Protein AF-A0A9W8C801-F1 (afdb_monomer_lite)

Sequence (98 aa):
MPTEAENVCCQEIEKVMTRILQAPTSLQCMTEHPGLESNCLSVYTLQNINNIYRADYGPLRRRMEHVRVVIPACVVKRIRQEFPDAGGNYVGFRQPLD

InterPro domains:
  IPR046815 P2X purinoreceptor 7, intracellular domain [PF20478] (67-94)

Structure (mmCIF, N/CA/C/O backbone):
data_AF-A0A9W8C801-F1
#
_entry.id   AF-A0A9W8C801-F1
#
loop_
_atom_site.group_PDB
_atom_site.id
_atom_site.type_symbol
_atom_site.label_atom_id
_atom_site.label_alt_id
_atom_site.label_comp_id
_atom_site.label_asym_id
_atom_site.label_entity_id
_atom_site.label_seq_id
_atom_site.pdbx_PDB_ins_code
_atom_site.Cartn_x
_atom_site.Cartn_y
_atom_site.Cartn_z
_atom_site.occupancy
_atom_site.B_iso_or_equiv
_atom_site.auth_seq_id
_atom_site.auth_comp_id
_atom_site.auth_asym_id
_atom_site.auth_atom_id
_atom_site.pdbx_PDB_model_num
ATOM 1 N N . MET A 1 1 ? -8.402 -12.411 -2.933 1.00 59.56 1 MET A N 1
ATOM 2 C CA . MET A 1 1 ? -6.996 -12.821 -2.759 1.00 59.56 1 MET A CA 1
ATOM 3 C C . MET A 1 1 ? -6.979 -14.328 -2.932 1.00 59.56 1 MET A C 1
ATOM 5 O O . MET A 1 1 ? -7.890 -14.943 -2.393 1.00 59.56 1 MET A O 1
ATOM 9 N N . PRO A 1 2 ? -6.104 -14.897 -3.775 1.00 61.88 2 PRO A N 1
ATOM 10 C CA . PRO A 1 2 ? -6.208 -16.299 -4.185 1.00 61.88 2 PRO A CA 1
ATOM 11 C C . PRO A 1 2 ? -5.851 -17.313 -3.086 1.00 61.88 2 PRO A C 1
ATOM 13 O O . PRO A 1 2 ? -6.280 -18.456 -3.197 1.00 61.88 2 PRO A O 1
ATOM 16 N N . THR A 1 3 ? -5.118 -16.930 -2.031 1.00 66.12 3 THR A N 1
ATOM 17 C CA . THR A 1 3 ? -4.779 -17.834 -0.915 1.00 66.12 3 THR A CA 1
ATOM 18 C C . THR A 1 3 ? -5.198 -17.265 0.445 1.00 66.12 3 THR A C 1
ATOM 20 O O . THR A 1 3 ? -5.277 -16.047 0.625 1.00 66.12 3 THR A O 1
ATOM 23 N N . GLU A 1 4 ? -5.458 -18.148 1.418 1.00 67.06 4 GLU A N 1
ATOM 24 C CA . GLU A 1 4 ? -5.813 -17.771 2.799 1.00 67.06 4 GLU A CA 1
ATOM 25 C C . GLU A 1 4 ? -4.706 -16.956 3.476 1.00 67.06 4 GLU A C 1
ATOM 27 O O . GLU A 1 4 ? -4.993 -15.966 4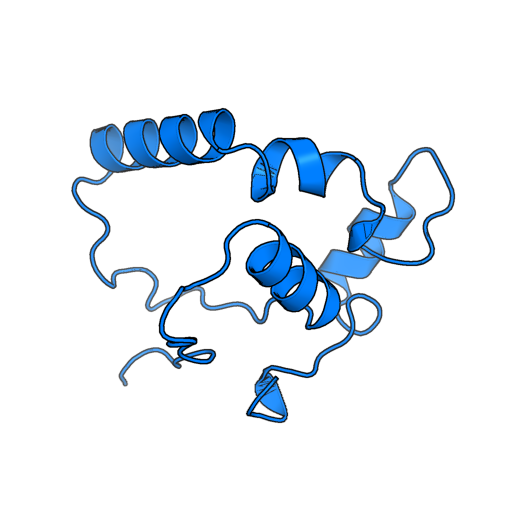.143 1.00 67.06 4 GLU A O 1
ATOM 32 N N . ALA A 1 5 ? -3.440 -17.297 3.213 1.00 69.94 5 ALA A N 1
ATOM 33 C CA . ALA A 1 5 ? -2.276 -16.577 3.733 1.00 69.94 5 ALA A CA 1
ATOM 34 C C . ALA A 1 5 ? -2.235 -15.094 3.314 1.00 69.94 5 ALA A C 1
ATOM 36 O O . ALA A 1 5 ? -1.589 -14.278 3.968 1.00 69.94 5 ALA A O 1
ATOM 37 N N . GLU A 1 6 ? -2.922 -14.729 2.229 1.00 73.25 6 GLU A N 1
ATOM 38 C CA . GLU A 1 6 ? -3.010 -13.354 1.744 1.00 73.25 6 GLU A CA 1
ATOM 39 C C . GLU A 1 6 ? -4.332 -12.653 2.094 1.00 73.25 6 GLU A C 1
ATOM 41 O O . GLU A 1 6 ? -4.523 -11.482 1.751 1.00 73.25 6 GLU A O 1
ATOM 46 N N . ASN A 1 7 ? -5.270 -13.348 2.740 1.00 83.50 7 ASN A N 1
ATOM 47 C CA . ASN A 1 7 ? -6.581 -12.814 3.098 1.00 83.50 7 ASN A CA 1
ATOM 48 C C . ASN A 1 7 ? -6.617 -12.277 4.539 1.00 83.50 7 ASN A C 1
ATOM 50 O O . ASN A 1 7 ? -7.578 -12.507 5.262 1.00 83.50 7 ASN A O 1
ATOM 54 N N . VAL A 1 8 ? -5.567 -11.560 4.947 1.00 90.81 8 VAL A N 1
ATOM 55 C CA . VAL A 1 8 ? -5.436 -10.992 6.299 1.00 90.81 8 VAL A CA 1
ATOM 56 C C . VAL A 1 8 ? -5.995 -9.568 6.332 1.00 90.81 8 VAL A C 1
ATOM 58 O O . VAL A 1 8 ? -5.631 -8.735 5.491 1.00 90.81 8 VAL A O 1
ATOM 61 N N . CYS A 1 9 ? -6.871 -9.248 7.287 1.00 93.12 9 CYS A N 1
ATOM 62 C CA . CYS A 1 9 ? -7.374 -7.886 7.467 1.00 93.12 9 CYS A CA 1
ATOM 63 C C . CYS A 1 9 ? -6.291 -6.951 8.025 1.00 93.12 9 CYS A C 1
ATOM 65 O O . CYS A 1 9 ? -5.434 -7.342 8.813 1.00 93.12 9 CYS A O 1
ATOM 67 N N . CYS A 1 10 ? -6.371 -5.659 7.694 1.00 94.56 10 CYS A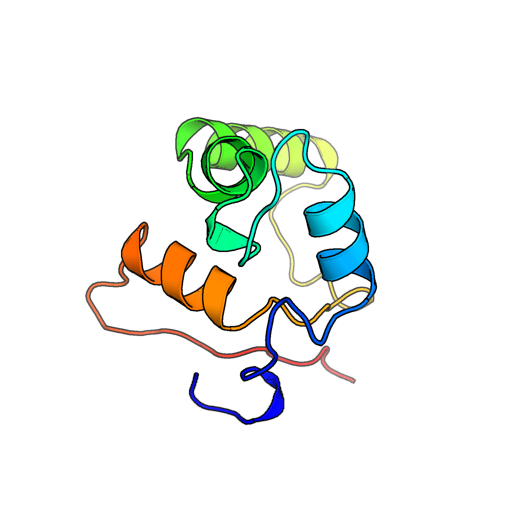 N 1
ATOM 68 C CA . CYS A 1 10 ? -5.509 -4.643 8.309 1.00 94.56 10 CYS A CA 1
ATOM 69 C C . CYS A 1 10 ? -5.674 -4.541 9.831 1.00 94.56 10 CYS A C 1
ATOM 71 O O . CYS A 1 10 ? -4.755 -4.083 10.502 1.00 94.56 10 CYS A O 1
ATOM 73 N N . GLN A 1 11 ? -6.811 -4.997 10.358 1.00 94.00 11 GLN A N 1
ATOM 74 C CA . GLN A 1 11 ? -7.099 -4.998 11.786 1.00 94.00 11 GLN A CA 1
ATOM 75 C C . GLN A 1 11 ? -6.533 -6.220 12.525 1.00 94.00 11 GLN A C 1
ATOM 77 O O . GLN A 1 11 ? -6.392 -6.190 13.742 1.00 94.00 11 GLN A O 1
ATOM 82 N N . GLU A 1 12 ? -6.159 -7.275 11.797 1.00 93.50 12 GLU A N 1
ATOM 83 C CA . GLU A 1 12 ? -5.560 -8.493 12.361 1.00 93.50 12 GLU A CA 1
ATOM 84 C C . GLU A 1 12 ? -4.033 -8.381 12.499 1.00 93.50 12 GLU A C 1
ATOM 86 O O . GLU A 1 12 ? -3.405 -9.164 13.207 1.00 93.50 12 GLU A O 1
ATOM 91 N N . ILE A 1 13 ? -3.415 -7.397 11.837 1.00 91.88 13 ILE A N 1
ATOM 92 C CA . ILE A 1 13 ? -1.970 -7.166 11.905 1.00 91.88 13 ILE A CA 1
ATOM 93 C C . ILE A 1 13 ? -1.690 -6.067 12.930 1.00 91.88 13 ILE A C 1
ATOM 95 O O . ILE A 1 13 ? -1.907 -4.888 12.657 1.00 91.88 13 ILE A O 1
ATOM 99 N N . GLU A 1 14 ? -1.132 -6.439 14.082 1.00 92.81 14 GLU A N 1
ATOM 100 C CA . GLU A 1 14 ? -0.866 -5.524 15.206 1.00 92.81 14 GLU A CA 1
ATOM 101 C C . GLU A 1 14 ? -0.127 -4.248 14.770 1.00 92.81 14 GLU A C 1
ATOM 103 O O . GLU A 1 14 ? -0.584 -3.136 15.025 1.00 92.81 14 GLU A O 1
ATOM 108 N N . LYS A 1 15 ? 0.964 -4.393 14.005 1.00 92.06 15 LYS A N 1
ATOM 109 C CA . LYS A 1 15 ? 1.753 -3.256 13.494 1.00 92.06 15 LYS A CA 1
ATOM 110 C C . LYS A 1 15 ? 0.935 -2.303 12.617 1.00 92.06 15 LYS A C 1
ATOM 112 O O . LYS A 1 15 ? 1.210 -1.106 12.591 1.00 92.06 15 LYS A O 1
ATOM 117 N N . VAL A 1 16 ? -0.036 -2.827 11.872 1.00 93.69 16 VAL A N 1
ATOM 118 C CA . VAL A 1 16 ? -0.921 -2.043 10.999 1.00 93.69 16 VAL A CA 1
ATOM 119 C C . VAL A 1 16 ? -1.973 -1.331 11.847 1.00 93.69 16 VAL A C 1
ATOM 121 O O . VAL A 1 16 ? -2.188 -0.136 11.654 1.00 93.69 16 VAL A O 1
ATOM 124 N N . MET A 1 17 ? -2.535 -2.008 12.850 1.00 94.38 17 MET A N 1
ATOM 125 C CA . MET A 1 17 ? -3.443 -1.398 13.824 1.00 94.38 17 MET A CA 1
ATOM 126 C C . MET A 1 17 ? -2.795 -0.258 14.601 1.00 94.38 17 MET A C 1
ATOM 128 O O . MET A 1 17 ? -3.393 0.806 14.730 1.00 94.38 17 MET A O 1
ATOM 132 N N . THR A 1 18 ? -1.547 -0.416 15.046 1.00 94.06 18 THR A N 1
ATOM 133 C CA . THR A 1 18 ? -0.810 0.672 15.703 1.00 94.06 18 THR A CA 1
ATOM 134 C C . THR A 1 18 ? -0.751 1.919 14.823 1.00 94.06 18 THR A C 1
ATOM 136 O O . THR A 1 18 ? -0.932 3.029 15.312 1.00 94.06 18 THR A O 1
ATOM 139 N N . ARG A 1 19 ? -0.530 1.754 13.514 1.00 92.12 19 ARG A N 1
ATOM 140 C CA . ARG A 1 19 ? -0.483 2.877 12.568 1.00 92.12 19 ARG A CA 1
ATOM 141 C C . ARG A 1 19 ? -1.851 3.511 12.333 1.00 92.12 19 ARG A C 1
ATOM 143 O O . ARG A 1 19 ? -1.926 4.730 12.265 1.00 92.12 19 ARG A O 1
ATOM 150 N N . ILE A 1 20 ? -2.914 2.711 12.269 1.00 93.75 20 ILE A N 1
ATOM 151 C CA . ILE A 1 20 ? -4.297 3.207 12.198 1.00 93.75 20 ILE A CA 1
ATOM 152 C C . ILE A 1 20 ? -4.620 4.081 13.419 1.00 93.75 20 ILE A C 1
ATOM 154 O O . ILE A 1 20 ? -5.141 5.180 13.264 1.00 93.75 20 ILE A O 1
ATOM 158 N N . LEU A 1 21 ? -4.254 3.630 14.622 1.00 92.56 21 LEU A N 1
ATOM 159 C CA . LEU A 1 21 ? -4.524 4.345 15.876 1.00 92.56 21 LEU A CA 1
ATOM 160 C C . LEU A 1 21 ? -3.688 5.621 16.056 1.00 92.56 21 LEU A C 1
ATOM 162 O O . LEU A 1 21 ? -4.080 6.507 16.807 1.00 92.56 21 LEU A O 1
ATOM 166 N N . GLN A 1 22 ? -2.535 5.715 15.390 1.00 93.12 22 GLN A N 1
ATOM 167 C CA . GLN A 1 22 ? -1.674 6.904 15.404 1.00 93.12 22 GL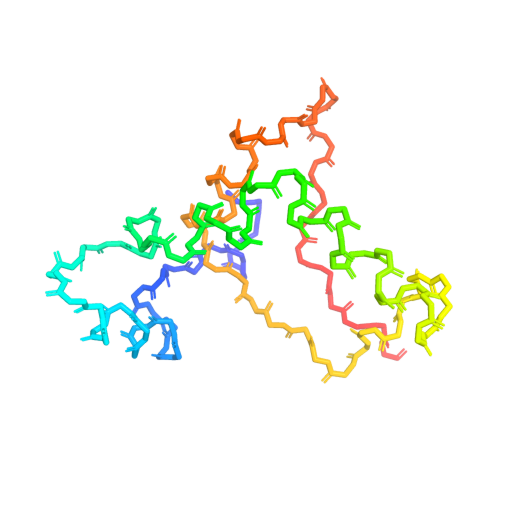N A CA 1
ATOM 168 C C . GLN A 1 22 ? -2.156 8.015 14.462 1.00 93.12 22 GLN A C 1
ATOM 170 O O . GLN A 1 22 ? -1.587 9.109 14.476 1.00 93.12 22 GLN A O 1
ATOM 175 N N . ALA A 1 23 ? -3.157 7.750 13.621 1.00 90.31 23 ALA A N 1
ATOM 176 C CA . ALA A 1 23 ? -3.685 8.752 12.714 1.00 90.31 23 ALA A CA 1
ATOM 177 C C . ALA A 1 23 ? -4.395 9.882 13.489 1.00 90.31 23 ALA A C 1
ATOM 179 O O . ALA A 1 23 ? -5.030 9.631 14.513 1.00 90.31 23 ALA A O 1
ATOM 180 N N . PRO A 1 24 ? -4.327 11.136 13.000 1.00 88.19 24 PRO A N 1
ATOM 181 C CA . PRO A 1 24 ? -4.994 12.270 13.645 1.00 88.19 24 PRO A CA 1
ATOM 182 C C . PRO A 1 24 ? -6.525 12.147 13.628 1.00 88.19 24 PRO A C 1
ATOM 184 O O . PRO A 1 24 ? -7.210 12.775 14.432 1.00 88.19 24 PRO A O 1
ATOM 187 N N . THR A 1 25 ? -7.066 11.348 12.710 1.00 90.12 25 THR A N 1
ATOM 188 C CA . THR A 1 25 ? -8.488 11.036 12.587 1.00 90.12 25 THR A CA 1
ATOM 189 C C . THR A 1 25 ? -8.733 9.569 12.919 1.00 90.12 25 THR A C 1
ATOM 191 O O . THR A 1 25 ? -7.878 8.718 12.686 1.00 90.12 25 THR A O 1
ATOM 194 N N . SER A 1 26 ? -9.921 9.255 13.438 1.00 92.00 26 SER A N 1
ATOM 195 C CA . SER A 1 26 ? -10.337 7.863 13.620 1.00 92.00 26 SER A CA 1
ATOM 196 C C . SER A 1 26 ? -10.574 7.227 12.250 1.00 92.00 26 SER A C 1
ATOM 198 O O . SER A 1 26 ? -11.461 7.661 11.516 1.00 92.00 26 SER A O 1
ATOM 200 N N . LEU A 1 27 ? -9.754 6.236 11.899 1.00 93.50 27 LEU A N 1
ATOM 201 C CA . LEU A 1 27 ? -9.848 5.495 10.641 1.00 93.50 27 LEU A CA 1
ATOM 202 C C . LEU A 1 27 ? -10.433 4.108 10.902 1.00 93.50 27 LEU A C 1
ATOM 204 O O . LEU A 1 27 ? -10.073 3.454 11.884 1.00 93.50 27 LEU A O 1
ATOM 208 N N . GLN A 1 28 ? -11.287 3.631 10.002 1.00 93.38 28 GLN A N 1
ATOM 209 C CA . GLN A 1 28 ? -11.840 2.276 10.082 1.00 93.38 28 GLN A CA 1
ATOM 210 C C . GLN A 1 28 ? -10.959 1.258 9.351 1.00 93.38 28 GLN A C 1
ATOM 212 O O . GLN A 1 28 ? -10.947 0.071 9.693 1.00 93.38 28 GLN A O 1
ATOM 217 N N . CYS A 1 29 ? -10.183 1.715 8.366 1.00 95.31 29 CYS A N 1
ATOM 218 C CA . CYS A 1 29 ? -9.330 0.867 7.546 1.00 95.31 29 CYS A CA 1
ATOM 219 C C . CYS A 1 29 ? -7.988 1.538 7.230 1.00 95.31 29 CYS A C 1
ATOM 221 O O . CYS A 1 29 ? -7.907 2.746 7.022 1.00 95.31 29 CYS A O 1
ATOM 223 N N . MET A 1 30 ? -6.931 0.733 7.072 1.00 95.56 30 MET A N 1
ATOM 224 C CA . MET A 1 30 ? -5.624 1.219 6.602 1.00 95.56 30 MET A CA 1
ATOM 225 C C . MET A 1 30 ? -5.706 1.894 5.220 1.00 95.56 30 MET A C 1
ATOM 227 O O . MET A 1 30 ? -4.864 2.722 4.885 1.00 95.56 30 MET A O 1
ATOM 231 N N . THR A 1 31 ? -6.728 1.584 4.414 1.00 96.00 31 THR A N 1
ATOM 232 C CA . THR A 1 31 ? -6.931 2.237 3.111 1.00 96.00 31 THR A CA 1
ATOM 233 C C . THR A 1 31 ? -7.301 3.713 3.204 1.00 96.00 31 THR A C 1
ATOM 235 O O . THR A 1 31 ? -7.117 4.429 2.228 1.00 96.00 31 THR A O 1
ATOM 238 N N . GLU A 1 32 ? -7.800 4.163 4.354 1.00 94.81 32 GLU A N 1
ATOM 239 C CA . GLU A 1 32 ? -8.158 5.564 4.616 1.00 94.81 32 GLU A CA 1
ATOM 240 C C . GLU A 1 32 ? -6.972 6.368 5.163 1.00 94.81 32 GLU A C 1
ATOM 242 O O . GLU A 1 32 ? -7.047 7.588 5.297 1.00 94.81 32 GLU A O 1
ATOM 247 N N . HIS A 1 33 ? -5.868 5.699 5.506 1.00 94.69 33 HIS A N 1
ATOM 248 C CA . HIS A 1 33 ? -4.717 6.371 6.079 1.00 94.69 33 HIS A CA 1
ATOM 249 C C . HIS A 1 33 ? -4.062 7.289 5.028 1.00 94.69 33 HIS A C 1
ATOM 251 O O . HIS A 1 33 ? -3.662 6.801 3.967 1.00 94.69 33 HIS A O 1
ATOM 257 N N . PRO A 1 34 ? -3.840 8.588 5.315 1.00 92.62 34 PRO A N 1
ATOM 258 C CA . PRO A 1 34 ? -3.323 9.554 4.330 1.00 92.62 34 PRO A CA 1
ATOM 259 C C . PRO A 1 34 ? -1.913 9.203 3.825 1.00 92.62 34 PRO A C 1
ATOM 261 O O . PRO A 1 34 ? -1.504 9.534 2.709 1.00 92.62 34 PRO A O 1
ATOM 264 N N . GLY A 1 35 ? -1.156 8.470 4.642 1.00 92.69 35 GLY A N 1
ATOM 265 C CA . GLY A 1 35 ? 0.136 7.918 4.248 1.00 92.69 35 GLY A CA 1
ATOM 266 C C . GLY A 1 35 ? 0.052 6.896 3.108 1.00 92.69 35 GLY A C 1
ATOM 267 O O . GLY A 1 35 ? 1.026 6.764 2.375 1.00 92.69 35 GLY A O 1
ATOM 268 N N . LEU A 1 36 ? -1.072 6.190 2.927 1.00 94.50 36 LEU A N 1
ATOM 269 C CA . LEU A 1 36 ? -1.192 5.187 1.867 1.00 94.50 36 LEU A CA 1
ATOM 270 C C . LEU A 1 36 ? -1.163 5.844 0.484 1.00 94.50 36 LEU A C 1
ATOM 272 O O . LEU A 1 36 ? -0.424 5.396 -0.389 1.00 94.50 36 LEU A O 1
ATOM 276 N N . GLU A 1 37 ? -1.927 6.919 0.298 1.00 92.88 37 GLU A N 1
ATOM 277 C CA . GLU A 1 37 ? -2.002 7.626 -0.981 1.00 92.88 37 GLU A CA 1
ATOM 278 C C . GLU A 1 37 ? -0.638 8.207 -1.373 1.00 92.88 37 GLU A C 1
ATOM 280 O O . GLU A 1 37 ? -0.082 7.894 -2.427 1.00 92.88 37 GLU A O 1
ATOM 285 N N . SER A 1 38 ? -0.043 8.970 -0.460 1.00 93.44 38 SER A N 1
ATOM 286 C CA . SER A 1 38 ? 1.224 9.670 -0.684 1.00 93.44 38 SER A CA 1
ATOM 287 C C . SER A 1 38 ? 2.426 8.741 -0.882 1.00 93.44 38 SER A C 1
ATOM 289 O O . SER A 1 38 ? 3.281 9.030 -1.724 1.00 93.44 38 SER A O 1
ATOM 291 N N . ASN A 1 39 ? 2.507 7.633 -0.137 1.00 93.12 39 ASN A N 1
ATOM 292 C CA . ASN A 1 39 ? 3.687 6.760 -0.146 1.00 93.12 39 ASN A CA 1
ATOM 293 C C . ASN A 1 39 ? 3.540 5.533 -1.050 1.00 93.12 39 ASN A C 1
ATOM 295 O O . ASN A 1 39 ? 4.541 5.061 -1.586 1.00 93.12 39 ASN A O 1
ATOM 299 N N . CYS A 1 40 ? 2.328 4.994 -1.207 1.00 94.44 40 CYS 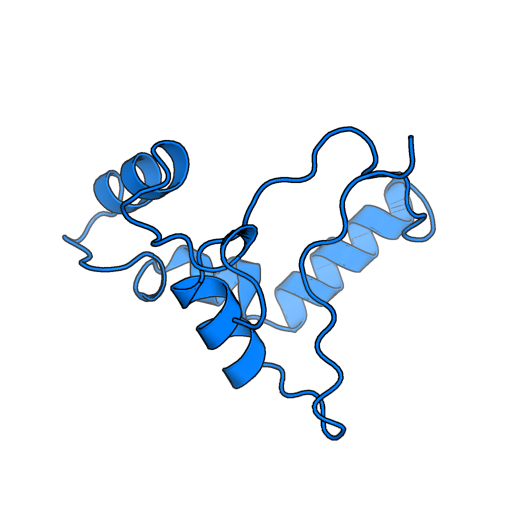A N 1
ATOM 300 C CA . CYS A 1 40 ? 2.115 3.709 -1.877 1.00 94.44 40 CYS A CA 1
ATOM 301 C C . CYS A 1 40 ? 1.301 3.804 -3.171 1.00 94.44 40 CYS A C 1
ATOM 303 O O . CYS A 1 40 ? 1.360 2.861 -3.956 1.00 94.44 40 CYS A O 1
ATOM 305 N N . LEU A 1 41 ? 0.550 4.889 -3.395 1.00 96.38 41 LEU A N 1
ATOM 306 C CA . LEU A 1 41 ? -0.285 5.072 -4.594 1.00 96.38 41 LEU A CA 1
ATOM 307 C C . LEU A 1 41 ? 0.211 6.200 -5.516 1.00 96.38 41 LEU A C 1
ATOM 309 O O . LEU A 1 41 ? -0.185 6.275 -6.673 1.00 96.38 41 LEU A O 1
ATOM 313 N N . SER A 1 42 ? 1.125 7.054 -5.056 1.00 96.06 42 SER A N 1
ATOM 314 C CA . SER A 1 42 ? 1.757 8.072 -5.901 1.00 96.06 42 SER A CA 1
ATOM 315 C C . SER A 1 42 ? 2.844 7.466 -6.796 1.00 96.06 42 SER A C 1
ATOM 317 O O . SER A 1 42 ? 3.905 7.057 -6.316 1.00 96.06 42 SER A O 1
ATOM 319 N N . VAL A 1 43 ? 2.624 7.475 -8.116 1.00 96.00 43 VAL A N 1
ATOM 320 C CA . VAL A 1 43 ? 3.603 6.997 -9.114 1.00 96.00 43 VAL A CA 1
ATOM 321 C C . VAL A 1 43 ? 4.946 7.715 -8.980 1.00 96.00 43 VAL A C 1
ATOM 323 O O . VAL A 1 43 ? 5.990 7.066 -9.016 1.00 96.00 43 VAL A O 1
ATOM 326 N N . TYR A 1 44 ? 4.937 9.033 -8.778 1.00 95.81 44 TYR A N 1
ATOM 327 C CA . TYR A 1 44 ? 6.163 9.821 -8.630 1.00 95.81 44 TYR A CA 1
ATOM 328 C C . TYR A 1 44 ? 6.940 9.429 -7.372 1.00 95.81 44 TYR A C 1
ATOM 330 O O . TYR A 1 44 ? 8.161 9.273 -7.421 1.00 95.81 44 TYR A O 1
ATOM 338 N N . THR A 1 45 ? 6.235 9.203 -6.259 1.00 96.44 45 THR A N 1
ATOM 339 C CA . THR A 1 45 ? 6.855 8.735 -5.014 1.00 96.44 45 THR A CA 1
ATOM 340 C C . THR A 1 45 ? 7.481 7.357 -5.213 1.00 96.44 45 THR A C 1
ATOM 342 O O . THR A 1 45 ? 8.645 7.158 -4.872 1.00 96.44 45 THR A O 1
ATOM 345 N N . LEU A 1 46 ? 6.754 6.420 -5.831 1.00 94.69 46 LEU A N 1
ATOM 346 C CA . LEU A 1 46 ? 7.243 5.066 -6.101 1.00 94.69 46 LEU A CA 1
ATOM 347 C C . LEU A 1 46 ? 8.455 5.057 -7.044 1.00 94.69 46 LEU A C 1
ATOM 349 O O . LEU A 1 46 ? 9.426 4.342 -6.793 1.00 94.69 46 LEU A O 1
ATOM 353 N N . GLN A 1 47 ? 8.434 5.870 -8.104 1.00 95.06 47 GLN A N 1
ATOM 354 C CA . GLN A 1 47 ? 9.567 6.031 -9.019 1.00 95.06 47 GLN A CA 1
ATOM 355 C C . GLN A 1 47 ? 10.793 6.588 -8.294 1.00 95.06 47 GLN A C 1
ATOM 357 O O . GLN A 1 47 ? 11.890 6.060 -8.468 1.00 95.06 47 GLN A O 1
ATOM 362 N N . ASN A 1 48 ? 10.611 7.607 -7.450 1.00 95.44 48 ASN A N 1
ATOM 363 C CA . ASN A 1 48 ? 11.698 8.188 -6.671 1.00 95.44 48 ASN A CA 1
ATOM 364 C C . ASN A 1 48 ? 12.305 7.169 -5.694 1.00 95.44 48 ASN A C 1
ATOM 366 O O . ASN A 1 48 ? 13.518 6.971 -5.691 1.00 95.44 48 ASN A O 1
ATOM 370 N N . ILE A 1 49 ? 11.467 6.456 -4.933 1.00 92.31 49 ILE A N 1
ATOM 371 C CA . ILE A 1 49 ? 11.909 5.395 -4.014 1.00 92.31 49 ILE A CA 1
ATOM 372 C C . ILE A 1 49 ? 12.695 4.319 -4.771 1.00 92.31 49 ILE A C 1
ATOM 374 O O . ILE A 1 49 ? 13.768 3.912 -4.330 1.00 92.31 49 ILE A O 1
ATOM 378 N N . ASN A 1 50 ? 12.203 3.880 -5.931 1.00 90.75 50 ASN A N 1
ATOM 379 C CA . ASN A 1 50 ? 12.896 2.893 -6.754 1.00 90.75 50 ASN A CA 1
ATOM 380 C C . ASN A 1 50 ? 14.233 3.422 -7.300 1.00 90.75 50 ASN A C 1
ATOM 382 O O . ASN A 1 50 ? 15.210 2.678 -7.333 1.00 90.75 50 ASN A O 1
ATOM 386 N N . ASN A 1 51 ? 14.304 4.690 -7.708 1.00 93.06 51 ASN A N 1
ATOM 387 C CA . ASN A 1 51 ? 15.543 5.300 -8.192 1.00 93.06 51 ASN A CA 1
ATOM 388 C C . ASN A 1 51 ? 16.601 5.382 -7.086 1.00 93.06 51 ASN A C 1
ATOM 390 O O . ASN A 1 51 ? 17.738 4.975 -7.318 1.00 93.06 51 ASN A O 1
ATOM 394 N N . ILE A 1 52 ? 16.212 5.833 -5.889 1.00 92.69 52 ILE A N 1
ATOM 395 C CA . ILE A 1 52 ? 17.086 5.883 -4.708 1.00 92.69 52 ILE A CA 1
ATOM 396 C C . ILE A 1 52 ? 17.566 4.473 -4.358 1.00 92.69 52 ILE A C 1
ATOM 398 O O . ILE A 1 52 ? 18.767 4.225 -4.296 1.00 92.69 52 ILE A O 1
ATOM 402 N N . TYR A 1 53 ? 16.644 3.512 -4.250 1.00 88.06 53 TYR A N 1
ATOM 403 C CA . TYR A 1 53 ? 16.996 2.125 -3.951 1.00 88.06 53 TYR A CA 1
ATOM 404 C C . TYR A 1 53 ? 17.996 1.552 -4.964 1.00 88.06 53 TYR A C 1
ATOM 406 O O . TYR A 1 53 ? 18.943 0.860 -4.594 1.00 88.06 53 TYR A O 1
ATOM 414 N N . ARG A 1 54 ? 17.804 1.839 -6.256 1.00 88.31 54 ARG A N 1
ATOM 415 C CA . ARG A 1 54 ? 18.703 1.368 -7.315 1.00 88.31 54 ARG A CA 1
ATOM 416 C C . ARG A 1 54 ? 20.080 2.015 -7.266 1.00 88.31 54 ARG A C 1
ATOM 418 O O . ARG A 1 54 ? 21.042 1.352 -7.645 1.00 88.31 54 ARG A O 1
ATOM 425 N N . ALA A 1 55 ? 20.167 3.272 -6.841 1.00 90.69 55 ALA A N 1
ATOM 426 C CA . ALA A 1 55 ? 21.440 3.951 -6.645 1.00 90.69 55 ALA A CA 1
ATOM 427 C C . ALA A 1 55 ? 22.226 3.323 -5.484 1.00 90.69 55 ALA A C 1
ATOM 429 O O . ALA A 1 55 ? 23.410 3.036 -5.642 1.00 90.69 55 ALA A O 1
ATOM 430 N N . ASP A 1 56 ? 21.548 3.027 -4.372 1.00 90.06 56 ASP A N 1
ATOM 431 C CA . ASP A 1 56 ? 22.188 2.524 -3.151 1.00 90.06 56 ASP A CA 1
ATOM 432 C C . ASP A 1 56 ? 22.524 1.024 -3.218 1.00 90.06 56 ASP A C 1
ATOM 434 O O . ASP A 1 56 ? 23.580 0.586 -2.761 1.00 90.06 56 ASP A O 1
ATOM 438 N N . TYR A 1 57 ? 21.629 0.215 -3.793 1.00 83.94 57 TYR A N 1
ATOM 439 C CA . TYR A 1 57 ? 21.695 -1.251 -3.720 1.00 83.94 57 TYR A CA 1
ATOM 440 C C . TYR A 1 57 ? 21.828 -1.942 -5.084 1.00 83.94 57 TYR A C 1
ATOM 442 O O . TYR A 1 57 ? 21.966 -3.170 -5.153 1.00 83.94 57 TYR A O 1
ATOM 450 N N . GLY A 1 58 ? 21.798 -1.184 -6.182 1.00 83.94 58 GLY A N 1
ATOM 451 C CA . GLY A 1 58 ? 21.741 -1.729 -7.535 1.00 83.94 58 GLY A CA 1
ATOM 452 C C . GLY A 1 58 ? 20.342 -2.247 -7.911 1.00 83.94 58 GLY A C 1
ATOM 453 O O . GLY A 1 58 ? 19.347 -1.941 -7.255 1.00 83.94 58 GLY A O 1
ATOM 454 N N . PRO A 1 59 ? 20.204 -3.023 -9.003 1.00 78.00 59 PRO A N 1
ATOM 455 C CA . PRO A 1 59 ? 18.897 -3.515 -9.436 1.00 78.00 59 PRO A CA 1
ATOM 456 C C . PRO A 1 59 ? 18.236 -4.367 -8.345 1.00 78.00 59 PRO A C 1
ATOM 458 O O . PRO A 1 59 ? 18.919 -5.161 -7.697 1.00 78.00 59 PRO A O 1
ATOM 461 N N . LEU A 1 60 ? 16.908 -4.245 -8.202 1.00 67.44 60 LEU A N 1
ATOM 462 C CA . LEU A 1 60 ? 16.070 -5.076 -7.327 1.00 67.44 60 LEU A CA 1
ATOM 463 C C . LEU A 1 60 ? 16.315 -6.566 -7.625 1.00 67.44 60 LEU A C 1
ATOM 465 O O . LEU A 1 60 ? 15.683 -7.166 -8.493 1.00 67.44 60 LEU A O 1
ATOM 469 N N . ARG A 1 61 ? 17.276 -7.175 -6.928 1.00 63.69 61 ARG A N 1
ATOM 470 C CA . ARG A 1 61 ? 17.454 -8.628 -6.904 1.00 63.69 61 ARG A CA 1
ATOM 471 C C . ARG A 1 61 ? 16.478 -9.202 -5.882 1.00 63.69 61 ARG A C 1
ATOM 473 O O . ARG A 1 61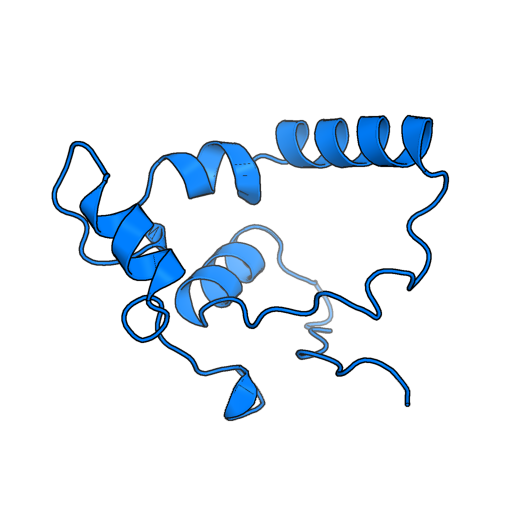 ? 16.063 -8.498 -4.967 1.00 63.69 61 ARG A O 1
ATOM 480 N N . ARG A 1 62 ? 16.155 -10.497 -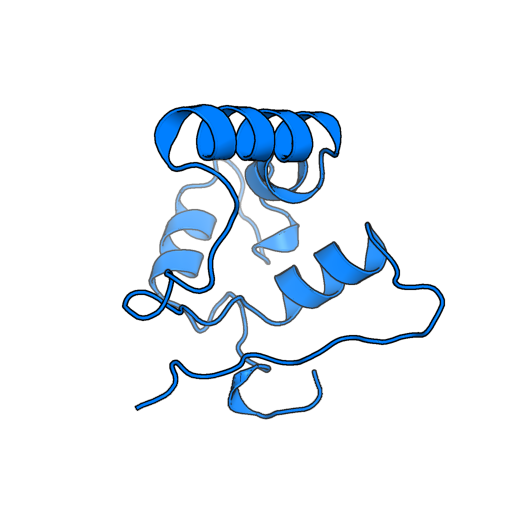5.985 1.00 57.09 62 ARG A N 1
ATOM 481 C CA . ARG A 1 62 ? 15.329 -11.270 -5.024 1.00 57.09 62 ARG A CA 1
ATOM 482 C C . ARG A 1 62 ? 15.908 -11.336 -3.585 1.00 57.09 62 ARG A C 1
ATOM 484 O O . ARG A 1 62 ? 15.602 -12.253 -2.846 1.00 57.09 62 ARG A O 1
ATOM 491 N N . ARG A 1 63 ? 16.725 -10.366 -3.160 1.00 53.47 63 ARG A N 1
ATOM 492 C CA . ARG A 1 63 ? 17.405 -10.292 -1.861 1.00 53.47 63 ARG A CA 1
ATOM 493 C C . ARG A 1 63 ? 16.504 -9.901 -0.680 1.00 53.47 63 ARG A C 1
ATOM 495 O O . ARG A 1 63 ? 17.001 -9.825 0.437 1.00 53.47 63 ARG A O 1
ATOM 502 N N . MET A 1 64 ? 15.194 -9.726 -0.870 1.00 55.94 64 MET A N 1
ATOM 503 C CA . MET A 1 64 ? 14.217 -9.741 0.236 1.00 55.94 64 MET A CA 1
ATOM 504 C C . MET A 1 64 ? 13.867 -11.188 0.640 1.00 55.94 64 MET A C 1
ATOM 506 O O . MET A 1 64 ? 12.701 -11.561 0.755 1.00 55.94 64 MET A O 1
ATOM 510 N N . GLU A 1 65 ? 14.887 -12.028 0.805 1.00 52.72 65 GLU A N 1
ATOM 511 C CA . GLU A 1 65 ? 14.760 -13.383 1.359 1.00 52.72 65 GLU A CA 1
ATOM 512 C C . GLU A 1 65 ? 14.356 -13.298 2.841 1.00 52.72 65 GLU A C 1
ATOM 514 O O . GLU A 1 65 ? 13.475 -14.010 3.296 1.00 52.72 65 GLU A O 1
ATOM 519 N N . HIS A 1 66 ? 14.919 -12.338 3.584 1.00 53.19 66 HIS A N 1
ATOM 520 C CA . HIS A 1 66 ? 14.876 -12.364 5.049 1.00 53.19 66 HIS A CA 1
ATOM 521 C C . HIS A 1 66 ? 13.771 -11.521 5.706 1.00 53.19 66 HIS A C 1
ATOM 523 O O . HIS A 1 66 ? 13.611 -11.586 6.921 1.00 53.19 66 HIS A O 1
ATOM 529 N N . VAL A 1 67 ? 12.992 -10.735 4.951 1.00 64.81 67 VAL A N 1
ATOM 530 C CA . VAL A 1 67 ? 11.872 -9.950 5.511 1.00 64.81 67 VAL A CA 1
ATOM 531 C C . VAL A 1 67 ? 10.712 -9.913 4.519 1.00 64.81 67 VAL A C 1
ATOM 533 O O . VAL A 1 67 ? 10.456 -8.903 3.866 1.00 64.81 67 VAL A O 1
ATOM 536 N N . ARG A 1 68 ? 10.003 -11.035 4.372 1.00 70.56 68 ARG A N 1
ATOM 537 C CA . ARG A 1 68 ? 8.704 -11.035 3.693 1.00 70.56 68 ARG A CA 1
ATOM 538 C C . ARG A 1 68 ? 7.606 -10.901 4.738 1.00 70.56 68 ARG A C 1
ATOM 540 O O . ARG A 1 68 ? 7.444 -11.774 5.582 1.00 70.56 68 ARG A O 1
ATOM 547 N N . VAL A 1 69 ? 6.870 -9.795 4.687 1.00 77.81 69 VAL A N 1
ATOM 548 C CA . VAL A 1 69 ? 5.705 -9.548 5.547 1.00 77.81 69 VAL A CA 1
ATOM 549 C C . VAL A 1 69 ? 4.428 -9.638 4.725 1.00 77.81 69 VAL A C 1
ATOM 551 O O . VAL A 1 69 ? 4.404 -9.236 3.560 1.00 77.81 69 VAL A O 1
ATOM 554 N N . VAL A 1 70 ? 3.366 -10.159 5.334 1.00 83.06 70 VAL A N 1
ATOM 555 C CA . VAL A 1 70 ? 2.040 -10.173 4.713 1.00 83.06 70 VAL A CA 1
ATOM 556 C C . VAL A 1 70 ? 1.505 -8.741 4.658 1.00 83.06 70 VAL A C 1
ATOM 558 O O . VAL A 1 70 ? 1.485 -8.035 5.666 1.00 83.06 70 VAL A O 1
ATOM 561 N N . ILE A 1 71 ? 1.079 -8.309 3.470 1.00 89.19 71 ILE A N 1
ATOM 562 C CA . ILE A 1 71 ? 0.373 -7.039 3.274 1.00 89.19 71 ILE A CA 1
ATOM 563 C C . ILE A 1 71 ? -1.130 -7.307 3.453 1.00 89.19 71 ILE A C 1
ATOM 565 O O . ILE A 1 71 ? -1.627 -8.270 2.866 1.00 89.19 71 ILE A O 1
ATOM 569 N N . PRO A 1 72 ? -1.876 -6.468 4.200 1.00 93.25 72 PRO A N 1
ATOM 570 C CA . PRO A 1 72 ? -3.317 -6.631 4.352 1.00 93.25 72 PRO A CA 1
ATOM 571 C C . PRO A 1 72 ? -4.074 -6.725 3.024 1.00 93.25 72 PRO A C 1
ATOM 573 O O . PRO A 1 72 ? -3.815 -5.963 2.088 1.00 93.25 72 PRO A O 1
ATOM 576 N N . ALA A 1 73 ? -5.102 -7.570 2.979 1.00 92.88 73 ALA A N 1
ATOM 577 C CA . ALA A 1 73 ? -5.918 -7.801 1.791 1.00 92.88 73 ALA A CA 1
ATOM 578 C C . ALA A 1 73 ? -6.595 -6.521 1.271 1.00 92.88 73 ALA A C 1
ATOM 580 O O . ALA A 1 73 ? -6.694 -6.324 0.058 1.00 92.88 73 ALA A O 1
ATOM 581 N N . CYS A 1 74 ? -7.046 -5.632 2.164 1.00 94.19 74 CYS A N 1
ATOM 582 C CA . CYS A 1 74 ? -7.642 -4.348 1.782 1.00 94.19 74 CYS A CA 1
ATOM 583 C C . CYS A 1 74 ? -6.637 -3.438 1.056 1.00 94.19 74 CYS A C 1
ATOM 585 O O . CYS A 1 74 ? -6.972 -2.854 0.026 1.00 94.19 74 CYS A O 1
ATOM 587 N N . VAL A 1 75 ? -5.390 -3.391 1.531 1.00 94.38 75 VAL A N 1
ATOM 588 C CA . VAL A 1 75 ? -4.312 -2.604 0.922 1.00 94.38 75 VAL A CA 1
ATOM 589 C C . VAL A 1 75 ? -3.929 -3.188 -0.433 1.00 94.38 75 VAL A C 1
ATOM 591 O O . VAL A 1 75 ? -3.850 -2.445 -1.408 1.00 94.38 75 VAL A O 1
ATOM 594 N N . VAL A 1 76 ? -3.770 -4.513 -0.540 1.00 92.62 76 VAL A N 1
ATOM 595 C CA . VAL A 1 76 ? -3.470 -5.152 -1.832 1.00 92.62 76 VAL A CA 1
ATOM 596 C C . VAL A 1 76 ? -4.573 -4.870 -2.850 1.00 92.62 76 VAL A C 1
ATOM 598 O O . VAL A 1 76 ? -4.272 -4.492 -3.980 1.00 92.62 76 VAL A O 1
ATOM 601 N N . LYS A 1 77 ? -5.849 -5.002 -2.466 1.00 92.12 77 LYS A N 1
ATOM 602 C CA . LYS A 1 77 ? -6.975 -4.671 -3.352 1.00 92.12 77 LYS A CA 1
ATOM 603 C C . LYS A 1 77 ? -6.908 -3.218 -3.825 1.00 92.12 77 LYS A C 1
ATOM 605 O O . LYS A 1 77 ? -7.059 -2.984 -5.019 1.00 92.12 77 LYS A O 1
ATOM 610 N N . ARG A 1 78 ? -6.632 -2.269 -2.924 1.00 95.38 78 ARG A N 1
ATOM 611 C CA . ARG A 1 78 ? -6.512 -0.846 -3.272 1.00 95.38 78 ARG A CA 1
ATOM 612 C C . ARG A 1 78 ? -5.354 -0.581 -4.241 1.00 95.38 78 ARG A C 1
ATOM 614 O O . ARG A 1 78 ? -5.555 0.107 -5.231 1.00 95.38 78 ARG A O 1
ATOM 621 N N . ILE A 1 79 ? -4.184 -1.180 -4.011 1.00 94.69 79 ILE A N 1
ATOM 622 C CA . ILE A 1 79 ? -3.023 -1.065 -4.913 1.00 94.69 79 ILE A CA 1
ATOM 623 C C . ILE A 1 79 ? -3.350 -1.622 -6.303 1.00 94.69 79 ILE A C 1
ATOM 625 O O . ILE A 1 79 ? -3.022 -0.996 -7.301 1.00 94.69 79 ILE A O 1
ATOM 629 N N . ARG A 1 80 ? -4.022 -2.777 -6.388 1.00 92.62 80 ARG A N 1
ATOM 630 C CA . ARG A 1 80 ? -4.407 -3.381 -7.678 1.00 92.62 80 ARG A CA 1
ATOM 631 C C . ARG A 1 80 ? -5.443 -2.557 -8.442 1.00 92.62 80 ARG A C 1
ATOM 633 O O . ARG A 1 80 ? -5.457 -2.610 -9.663 1.00 92.62 80 ARG A O 1
ATOM 640 N N . GLN A 1 81 ? -6.309 -1.829 -7.737 1.00 93.44 81 GLN A N 1
ATOM 641 C CA . GLN A 1 81 ? -7.244 -0.888 -8.362 1.00 93.44 81 GLN A CA 1
ATOM 642 C C . GLN A 1 81 ? -6.515 0.319 -8.952 1.00 93.44 81 GLN A C 1
ATOM 644 O O . GLN A 1 81 ? -6.868 0.758 -10.039 1.00 93.44 81 GLN A O 1
ATOM 649 N N . GLU A 1 82 ? -5.512 0.838 -8.243 1.00 95.62 82 GLU A N 1
ATOM 650 C CA . GLU A 1 82 ? -4.715 1.980 -8.700 1.00 95.62 82 GLU A CA 1
ATOM 651 C C . GLU A 1 82 ? -3.775 1.597 -9.854 1.00 95.62 82 GLU A C 1
ATOM 653 O O . GLU A 1 82 ? -3.606 2.343 -10.814 1.00 95.62 82 GLU A O 1
ATOM 658 N N . PHE A 1 83 ? -3.199 0.395 -9.782 1.00 93.56 83 PHE A N 1
ATOM 659 C CA . PHE A 1 83 ? -2.257 -0.147 -10.759 1.00 93.56 83 PHE A CA 1
ATOM 660 C C . PHE A 1 83 ? -2.766 -1.488 -11.309 1.00 93.56 83 PHE A C 1
ATOM 662 O O . PHE A 1 83 ? -2.288 -2.561 -10.906 1.00 93.56 83 PHE A O 1
ATOM 669 N N . PRO A 1 84 ? -3.770 -1.456 -12.202 1.00 92.69 84 PRO A N 1
ATOM 670 C CA . PRO A 1 84 ? -4.310 -2.664 -12.802 1.00 92.69 84 PRO A CA 1
ATOM 671 C C . PRO A 1 84 ? -3.283 -3.325 -13.731 1.00 92.69 84 PRO A C 1
ATOM 673 O O . PRO A 1 84 ? -2.645 -2.658 -14.544 1.00 92.69 84 PRO A O 1
ATOM 676 N N . ASP A 1 85 ? -3.149 -4.650 -13.649 1.00 87.00 85 ASP A N 1
ATOM 677 C CA . ASP A 1 85 ? -2.451 -5.436 -14.669 1.00 87.00 85 ASP A CA 1
ATOM 678 C C . ASP A 1 85 ? -3.452 -5.817 -15.762 1.00 87.00 85 ASP A C 1
ATOM 680 O O . ASP A 1 85 ? -4.450 -6.484 -15.483 1.00 87.00 85 ASP A O 1
ATOM 684 N N . ALA A 1 86 ? -3.192 -5.413 -17.008 1.00 84.06 86 ALA A N 1
ATOM 685 C CA . ALA A 1 86 ? -4.114 -5.634 -18.125 1.00 84.06 86 ALA A CA 1
ATOM 686 C C . ALA A 1 86 ? -4.372 -7.124 -18.422 1.00 84.06 86 ALA A C 1
ATOM 688 O O . ALA A 1 86 ? -5.425 -7.469 -18.951 1.00 84.06 86 ALA A O 1
ATOM 689 N N . GLY A 1 87 ? -3.432 -8.008 -18.073 1.00 83.38 87 GLY A N 1
ATOM 690 C CA . GLY A 1 87 ? -3.593 -9.456 -18.204 1.00 83.38 87 GLY A CA 1
ATOM 691 C C . GLY A 1 87 ? -4.123 -10.140 -16.941 1.00 83.38 87 GLY A C 1
ATOM 692 O O . GLY A 1 87 ? -4.262 -11.360 -16.936 1.00 83.38 87 GLY A O 1
ATOM 693 N N . GLY A 1 88 ? -4.397 -9.394 -15.864 1.00 77.19 88 GLY A N 1
ATOM 694 C CA . GLY A 1 88 ? -4.818 -9.949 -14.577 1.00 77.19 88 GLY A CA 1
ATOM 695 C C . GLY A 1 88 ? -3.749 -10.802 -13.885 1.00 77.19 88 GLY A C 1
ATOM 696 O O . GLY A 1 88 ? -4.077 -11.586 -12.991 1.00 77.19 88 GLY A O 1
ATOM 697 N N . ASN A 1 89 ? -2.477 -10.667 -14.273 1.00 80.19 89 ASN A N 1
ATOM 698 C CA . ASN A 1 89 ? -1.366 -11.499 -13.817 1.00 80.19 89 ASN A CA 1
ATOM 699 C C . ASN A 1 89 ? -0.882 -11.085 -12.424 1.00 80.19 89 ASN A C 1
ATOM 701 O O . ASN A 1 89 ? 0.242 -10.621 -12.231 1.00 80.19 89 ASN A O 1
ATOM 705 N N . TYR A 1 90 ? -1.721 -11.274 -11.413 1.00 81.38 90 TYR A N 1
ATOM 706 C CA . TYR A 1 90 ? -1.308 -11.089 -10.031 1.00 81.38 90 TYR A CA 1
ATOM 707 C C . TYR A 1 90 ? -0.763 -12.388 -9.460 1.00 81.38 90 TYR A C 1
ATOM 709 O O . TYR A 1 90 ? -1.496 -13.352 -9.246 1.00 81.38 90 TYR A O 1
ATOM 717 N N . VAL A 1 91 ? 0.530 -12.389 -9.156 1.00 77.25 91 VAL A N 1
ATOM 718 C CA . VAL A 1 91 ? 1.153 -13.471 -8.396 1.00 77.25 91 VAL A CA 1
ATOM 719 C C . VAL A 1 91 ? 0.970 -13.184 -6.910 1.00 77.25 91 VAL A C 1
ATOM 721 O O . VAL A 1 91 ? 1.133 -12.045 -6.470 1.00 77.25 91 VAL A O 1
ATOM 724 N N . GLY A 1 92 ? 0.571 -14.200 -6.149 1.00 73.56 92 GLY A N 1
ATOM 725 C CA . GLY A 1 92 ? 0.402 -14.055 -4.709 1.00 73.56 92 GLY A CA 1
ATOM 726 C C . GLY A 1 92 ? 1.732 -13.936 -3.956 1.00 73.56 92 GLY A C 1
ATOM 727 O O . GLY A 1 92 ? 2.817 -13.954 -4.550 1.00 73.56 92 GLY A O 1
ATOM 728 N N . PHE A 1 93 ? 1.648 -13.854 -2.632 1.00 74.38 93 PHE A N 1
ATOM 729 C CA . PHE A 1 93 ? 2.768 -13.879 -1.709 1.00 74.38 93 PHE A CA 1
ATOM 730 C C . PHE A 1 93 ? 3.579 -15.154 -1.922 1.00 74.38 93 PHE A C 1
ATOM 732 O O . PHE A 1 93 ? 3.138 -16.266 -1.638 1.00 74.38 93 PHE A O 1
ATOM 739 N N . ARG A 1 94 ? 4.791 -14.985 -2.443 1.00 72.69 94 ARG A N 1
ATOM 740 C CA . ARG A 1 94 ? 5.767 -16.066 -2.532 1.00 72.69 94 ARG A CA 1
ATOM 741 C C . ARG A 1 94 ? 6.513 -16.104 -1.207 1.00 72.69 94 ARG A C 1
ATOM 743 O O . ARG A 1 94 ? 6.913 -15.049 -0.713 1.00 72.69 94 ARG A O 1
ATOM 750 N N . GLN A 1 95 ? 6.757 -17.284 -0.659 1.00 66.25 95 GLN A N 1
ATOM 751 C CA . GLN A 1 95 ? 7.703 -17.433 0.446 1.00 66.25 95 GLN A CA 1
ATOM 752 C C . GLN A 1 95 ? 9.147 -17.301 -0.078 1.00 66.25 95 GLN A C 1
ATOM 754 O O . GLN A 1 95 ? 9.364 -17.362 -1.302 1.00 66.25 95 GLN A O 1
ATOM 759 N N . PRO A 1 96 ? 10.124 -16.982 0.789 1.00 63.09 96 PRO A N 1
ATOM 760 C CA . PRO A 1 96 ? 11.539 -17.149 0.458 1.00 63.09 96 PRO A CA 1
ATOM 761 C C . PRO A 1 96 ? 11.802 -18.577 -0.039 1.00 63.09 96 PRO A C 1
ATOM 763 O O . PRO A 1 96 ? 11.048 -19.483 0.309 1.00 63.09 96 PRO A O 1
ATOM 766 N N . LEU A 1 97 ? 12.780 -18.754 -0.927 1.00 63.56 97 LEU A N 1
ATOM 767 C CA . LEU A 1 97 ? 13.176 -20.108 -1.317 1.00 63.56 97 LEU A CA 1
ATOM 768 C C . LEU A 1 97 ? 14.079 -20.616 -0.190 1.00 63.56 97 LEU A C 1
ATOM 770 O O . LEU A 1 97 ? 15.014 -19.904 0.169 1.00 63.56 97 LEU A O 1
ATOM 774 N N . ASP A 1 98 ? 13.758 -21.776 0.382 1.00 52.12 98 ASP A N 1
ATOM 775 C CA . ASP A 1 98 ? 14.633 -22.442 1.359 1.00 52.12 98 ASP A CA 1
ATOM 776 C C . ASP A 1 98 ? 16.039 -22.700 0.784 1.00 52.12 98 ASP A C 1
ATOM 778 O O . ASP A 1 98 ? 16.144 -23.014 -0.432 1.00 52.12 98 ASP A O 1
#

Secondary structure (DSSP, 8-state):
--SGGG---TTT-HHHHHHHHTSSS--SSGGG-HHHIIIII-HHHHHHHHHHHHHHH-S--S-TTS---PPPHHHHHHHHHHS--TT------PPPP-

Radius of gyration: 14.89 Å; chains: 1; bounding box: 34×35×34 Å

pLDDT: mean 85.06, std 12.7, range [52.12, 96.44]

Organism: Triplophysa rosa (NCBI:txid992332)

Foldseek 3Di:
DPDPLQAAALCNDPVSVVLCVPAPDNDPGSVPGPCCCVQPLDPVNVVVVLVVCCVVPNHDDPVCLPDDDHDHPVSVVVSCVSPPDPVNPDDDDDHRDD